Protein AF-X1CPC7-F1 (afdb_monomer_lite)

Sequence (72 aa):
MEKVIPILNDLISSESKTISFTIIEGDKNIVYSTNNWDISGDIDEINSKWNSKEPGIVKVSEKEYIILQNTA

Structure (mmCIF, N/CA/C/O backbone):
data_AF-X1CPC7-F1
#
_entry.id   AF-X1CPC7-F1
#
loop_
_atom_site.group_PDB
_atom_site.id
_atom_site.type_symbol
_atom_site.label_atom_id
_atom_site.label_alt_id
_atom_site.label_comp_id
_atom_site.label_asym_id
_atom_site.label_entity_id
_atom_site.label_seq_id
_atom_site.pdbx_PDB_ins_code
_atom_site.Cartn_x
_atom_site.Cartn_y
_atom_site.Cartn_z
_atom_site.occupancy
_atom_s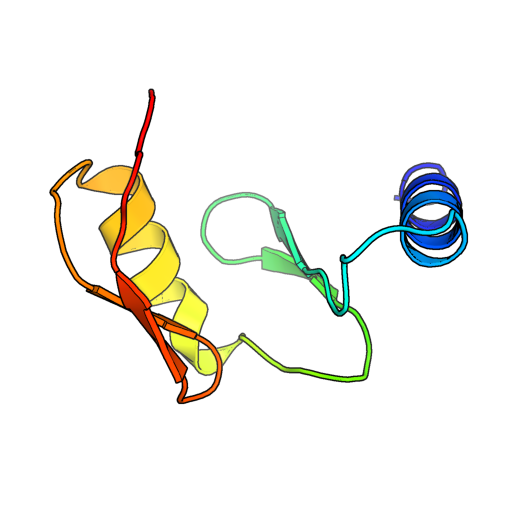ite.B_iso_or_equiv
_atom_site.auth_seq_id
_atom_site.auth_comp_id
_atom_site.auth_asym_id
_atom_site.auth_atom_id
_atom_site.pdbx_PDB_model_num
ATOM 1 N N . MET A 1 1 ? -2.029 -14.949 -10.674 1.00 61.34 1 MET A N 1
ATOM 2 C CA . MET A 1 1 ? -1.041 -13.861 -10.850 1.00 61.34 1 MET A CA 1
ATOM 3 C C . MET A 1 1 ? -0.635 -13.631 -12.302 1.00 61.34 1 MET A C 1
ATOM 5 O O . MET A 1 1 ? -0.661 -12.480 -12.714 1.00 61.34 1 MET A O 1
ATOM 9 N N . GLU A 1 2 ? -0.337 -14.671 -13.093 1.00 65.69 2 GLU A N 1
ATOM 10 C CA . GLU A 1 2 ? 0.148 -14.524 -14.487 1.00 65.69 2 GLU A CA 1
ATOM 11 C C . GLU A 1 2 ? -0.725 -13.645 -15.399 1.00 65.69 2 GLU A C 1
ATOM 13 O O . GLU A 1 2 ? -0.203 -12.985 -16.287 1.00 65.69 2 GLU A O 1
ATOM 18 N N . LYS A 1 3 ? -2.042 -13.580 -15.159 1.00 76.12 3 LYS A N 1
ATOM 19 C CA . LYS A 1 3 ? -2.962 -12.717 -15.923 1.00 76.12 3 LYS A CA 1
ATOM 20 C C . LYS A 1 3 ? -3.088 -11.282 -15.395 1.00 76.12 3 LYS A C 1
ATOM 22 O O . LYS A 1 3 ? -3.578 -10.426 -16.115 1.00 76.12 3 LYS A O 1
ATOM 27 N N . VAL A 1 4 ? -2.683 -11.019 -14.152 1.00 78.25 4 VAL A N 1
ATOM 28 C CA . VAL A 1 4 ? -2.872 -9.720 -13.477 1.00 78.25 4 VAL A CA 1
ATOM 29 C C . VAL A 1 4 ? -1.713 -8.771 -13.776 1.00 78.25 4 VAL A C 1
ATOM 31 O O . VAL A 1 4 ? -1.934 -7.594 -14.034 1.00 78.25 4 VAL A O 1
ATOM 34 N N . ILE A 1 5 ? -0.484 -9.295 -13.810 1.00 77.19 5 ILE A N 1
ATOM 35 C CA . ILE A 1 5 ? 0.721 -8.499 -14.088 1.00 77.19 5 ILE A CA 1
ATOM 36 C C . ILE A 1 5 ? 0.664 -7.821 -15.471 1.00 77.19 5 ILE A C 1
ATOM 38 O O . ILE A 1 5 ? 0.932 -6.623 -15.529 1.00 77.19 5 ILE A O 1
ATOM 42 N N . PRO A 1 6 ? 0.271 -8.502 -16.570 1.00 83.56 6 PRO A N 1
ATOM 43 C CA . PRO A 1 6 ? 0.150 -7.856 -17.878 1.00 83.56 6 PRO A CA 1
ATOM 44 C C . PRO A 1 6 ? -0.843 -6.688 -17.877 1.00 83.56 6 PRO A C 1
ATOM 46 O O . PRO A 1 6 ? -0.513 -5.619 -18.368 1.00 83.56 6 PRO A O 1
ATOM 49 N N . ILE A 1 7 ? -2.006 -6.852 -17.235 1.00 82.31 7 ILE A N 1
ATOM 50 C CA . ILE A 1 7 ? -3.036 -5.803 -17.143 1.00 82.31 7 ILE A CA 1
ATOM 51 C C . ILE A 1 7 ? -2.511 -4.573 -16.393 1.00 82.31 7 ILE A C 1
ATOM 53 O O . ILE A 1 7 ? -2.803 -3.438 -16.760 1.00 82.31 7 ILE A O 1
ATOM 57 N N . LEU A 1 8 ? -1.731 -4.784 -15.332 1.00 77.56 8 LEU A N 1
ATOM 58 C CA . LEU A 1 8 ? -1.170 -3.681 -14.554 1.00 77.56 8 LEU A CA 1
ATOM 59 C C . LEU A 1 8 ? -0.016 -2.988 -15.280 1.00 77.56 8 LEU A C 1
ATOM 61 O O . LEU A 1 8 ? 0.116 -1.769 -15.192 1.00 77.56 8 LEU A O 1
ATOM 65 N N . ASN A 1 9 ? 0.779 -3.739 -16.043 1.00 77.75 9 ASN A N 1
ATOM 66 C CA . ASN A 1 9 ? 1.780 -3.157 -16.931 1.00 77.75 9 ASN A CA 1
ATOM 67 C C . ASN A 1 9 ? 1.119 -2.314 -18.027 1.00 77.75 9 ASN A C 1
ATOM 69 O O . ASN A 1 9 ? 1.591 -1.210 -18.303 1.00 77.75 9 ASN A O 1
ATOM 73 N N . ASP A 1 10 ? 0.011 -2.788 -18.600 1.00 82.75 10 ASP A N 1
ATOM 74 C CA . ASP A 1 10 ? -0.775 -2.024 -19.569 1.00 82.75 10 ASP A CA 1
ATOM 75 C C . ASP A 1 10 ? -1.316 -0.738 -18.930 1.00 82.75 10 ASP A C 1
ATOM 77 O O . ASP A 1 10 ? -1.189 0.327 -19.526 1.00 82.75 10 ASP A O 1
ATOM 81 N N . LEU A 1 11 ? -1.816 -0.806 -17.688 1.00 78.38 11 LEU A N 1
ATOM 82 C CA . LEU A 1 11 ? -2.305 0.357 -16.941 1.00 78.38 11 LEU A CA 1
ATOM 83 C C . LEU A 1 11 ? -1.208 1.402 -16.691 1.00 78.38 11 LEU A C 1
ATOM 85 O O . LEU A 1 11 ? -1.449 2.592 -16.880 1.00 78.38 11 LEU A O 1
ATOM 89 N N . ILE A 1 12 ? -0.004 0.994 -16.273 1.00 75.69 12 ILE A N 1
ATOM 90 C CA . ILE A 1 12 ? 1.134 1.924 -16.148 1.00 75.69 12 ILE A CA 1
ATOM 91 C C . ILE A 1 12 ? 1.469 2.538 -17.509 1.00 75.69 12 ILE A C 1
ATOM 93 O O . ILE A 1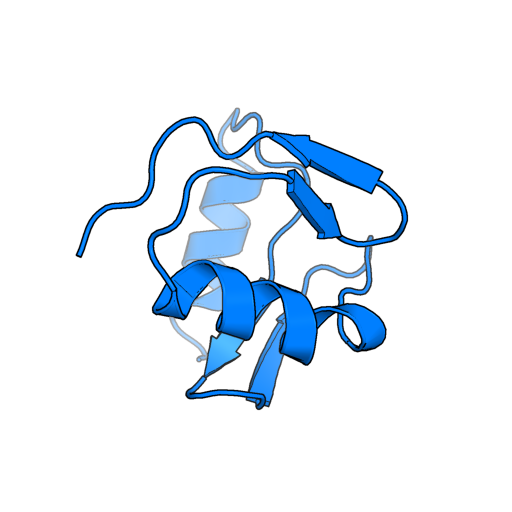 12 ? 1.718 3.737 -17.606 1.00 75.69 12 ILE A O 1
ATOM 97 N N . SER A 1 13 ? 1.474 1.721 -18.560 1.00 75.00 13 SER A N 1
ATOM 98 C CA . SER A 1 13 ? 1.888 2.149 -19.898 1.00 75.00 13 SER A CA 1
ATOM 99 C C . SER A 1 13 ? 0.853 3.053 -20.582 1.00 75.00 13 SER A C 1
ATOM 101 O O . SER A 1 13 ? 1.204 3.826 -21.472 1.00 75.00 13 SER A O 1
ATOM 103 N N . SER A 1 14 ? -0.421 2.980 -20.185 1.00 76.94 14 SER A N 1
ATOM 104 C CA . SER A 1 14 ? -1.534 3.669 -20.840 1.00 76.94 14 SER A CA 1
ATOM 105 C C . SER A 1 14 ? -1.787 5.071 -20.274 1.00 76.94 14 SER A C 1
ATOM 107 O O . SER A 1 14 ? -2.736 5.232 -19.515 1.00 76.94 14 SER A O 1
ATOM 109 N N . GLU A 1 15 ? -0.961 6.076 -20.596 1.00 61.47 15 GLU A N 1
ATOM 110 C CA . GLU A 1 15 ? -1.121 7.501 -20.186 1.00 61.47 15 GLU A CA 1
ATOM 111 C C . GLU A 1 15 ? -1.598 7.730 -18.730 1.00 61.47 15 GLU A C 1
ATOM 113 O O . GLU A 1 15 ? -2.175 8.769 -18.386 1.00 61.47 15 GLU A O 1
ATOM 118 N N . SER A 1 16 ? -1.394 6.756 -17.844 1.00 65.50 16 SER A N 1
ATOM 119 C CA . SER A 1 16 ? -1.985 6.807 -16.527 1.00 65.50 16 SER A CA 1
ATOM 120 C C . SER A 1 16 ? -1.082 7.664 -15.666 1.00 65.50 16 SER A C 1
ATOM 122 O O . SER A 1 16 ? 0.144 7.643 -15.765 1.00 65.50 16 SER A O 1
ATOM 124 N N . LYS A 1 17 ? -1.689 8.440 -14.772 1.00 83.75 17 LYS A N 1
ATOM 125 C CA . LYS A 1 17 ? -0.939 9.160 -13.737 1.00 83.75 17 LYS A CA 1
ATOM 126 C C . LYS A 1 17 ? -0.428 8.207 -12.643 1.00 83.75 17 LYS A C 1
ATOM 128 O O . LYS A 1 17 ? 0.062 8.671 -11.615 1.00 83.75 17 LYS A O 1
ATOM 133 N N . THR A 1 18 ? -0.573 6.894 -12.836 1.00 85.69 18 THR A N 1
ATOM 134 C CA . THR A 1 18 ? -0.144 5.859 -11.901 1.00 85.69 18 THR A CA 1
ATOM 135 C C . THR A 1 18 ? 1.365 5.693 -11.997 1.00 85.69 18 THR A C 1
ATOM 137 O O . THR A 1 18 ? 1.892 5.217 -12.996 1.00 85.69 18 THR A O 1
ATOM 140 N N . ILE A 1 19 ? 2.064 6.082 -10.934 1.00 87.06 19 ILE A N 1
ATOM 141 C CA . ILE A 1 19 ? 3.529 6.021 -10.864 1.00 87.06 19 ILE A CA 1
ATOM 142 C C . ILE A 1 19 ? 4.051 4.714 -10.253 1.00 87.06 19 ILE A C 1
ATOM 144 O O . ILE A 1 19 ? 5.183 4.331 -10.533 1.00 87.06 19 ILE A O 1
ATOM 148 N N . SER A 1 20 ? 3.245 4.041 -9.426 1.00 87.94 20 SER A N 1
ATOM 149 C CA . SER A 1 20 ? 3.619 2.852 -8.650 1.00 87.94 20 SER A CA 1
ATOM 150 C C . SER A 1 20 ? 2.372 2.060 -8.253 1.00 87.94 20 SER A C 1
ATOM 152 O O . SER A 1 20 ? 1.298 2.650 -8.110 1.00 87.94 20 SER A O 1
ATOM 154 N N . PHE A 1 21 ? 2.501 0.747 -8.042 1.00 89.06 21 PHE A N 1
ATOM 155 C CA . PHE A 1 21 ? 1.432 -0.071 -7.460 1.00 89.06 21 PHE A CA 1
ATOM 156 C C . PHE A 1 21 ? 1.972 -1.270 -6.670 1.00 89.06 21 PHE A C 1
ATOM 158 O O . PHE A 1 21 ? 3.069 -1.764 -6.934 1.00 89.06 21 PHE A O 1
ATOM 165 N N . THR A 1 22 ? 1.159 -1.744 -5.724 1.00 91.31 22 THR A N 1
ATOM 166 C CA . THR A 1 22 ? 1.413 -2.925 -4.891 1.00 91.31 22 THR A CA 1
ATOM 167 C C . THR A 1 22 ? 0.110 -3.691 -4.726 1.00 91.31 22 THR A C 1
ATOM 169 O O . THR A 1 22 ? -0.944 -3.089 -4.530 1.00 91.31 22 THR A O 1
ATOM 172 N N . ILE A 1 23 ? 0.176 -5.015 -4.820 1.00 91.06 23 ILE A N 1
ATOM 173 C CA . ILE A 1 23 ? -0.945 -5.917 -4.570 1.00 91.06 23 ILE A CA 1
ATOM 174 C C . ILE A 1 23 ? -0.698 -6.602 -3.230 1.00 91.06 23 ILE A C 1
ATOM 176 O O . ILE A 1 23 ? 0.303 -7.304 -3.066 1.00 91.06 23 ILE A O 1
ATOM 180 N N . ILE A 1 24 ? -1.632 -6.413 -2.303 1.00 91.94 24 ILE A N 1
ATOM 181 C CA . ILE A 1 24 ? -1.651 -7.068 -0.997 1.00 91.94 24 ILE A CA 1
ATOM 182 C C . ILE A 1 24 ? -2.775 -8.107 -1.020 1.00 91.94 24 ILE A C 1
ATOM 184 O O . ILE A 1 24 ? -3.916 -7.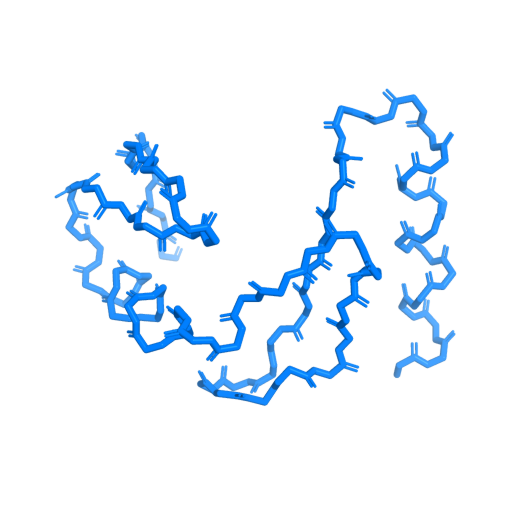795 -1.358 1.00 91.94 24 ILE A O 1
ATOM 188 N N . GLU A 1 25 ? -2.444 -9.353 -0.708 1.00 90.75 25 GLU A N 1
ATOM 189 C CA . GLU A 1 25 ? -3.387 -10.448 -0.520 1.00 90.75 25 GLU A CA 1
ATOM 190 C C . GLU A 1 25 ? -3.629 -10.664 0.980 1.00 90.75 25 GLU A C 1
ATOM 192 O O . GLU A 1 25 ? -2.694 -10.833 1.768 1.00 90.75 25 GLU A O 1
ATOM 197 N N . GLY A 1 26 ? -4.901 -10.650 1.382 1.00 88.31 26 GLY A N 1
ATOM 198 C CA . GLY A 1 26 ? -5.265 -10.652 2.798 1.00 88.31 26 GLY A CA 1
ATOM 199 C C . GLY A 1 26 ? -4.681 -9.438 3.521 1.00 88.31 26 GLY A C 1
ATOM 200 O O . GLY A 1 26 ? -4.630 -8.347 2.960 1.00 88.31 26 GLY A O 1
ATOM 201 N N . ASP A 1 27 ? -4.216 -9.641 4.754 1.00 86.12 27 ASP A N 1
ATOM 202 C CA . ASP A 1 27 ? -3.772 -8.522 5.586 1.00 86.12 27 ASP A CA 1
ATOM 203 C C . ASP A 1 27 ? -2.313 -8.126 5.345 1.00 86.12 27 ASP A C 1
ATOM 205 O O . ASP A 1 27 ? -1.972 -6.968 5.510 1.00 86.12 27 ASP A O 1
ATOM 209 N N . LYS A 1 28 ? -1.402 -9.043 4.997 1.00 89.81 28 LYS A N 1
ATOM 210 C CA . LYS A 1 28 ? 0.040 -8.702 4.973 1.00 89.81 28 LYS A CA 1
ATOM 211 C C . LYS A 1 28 ? 0.837 -9.248 3.798 1.00 89.81 28 LYS A C 1
ATOM 213 O O . LYS A 1 28 ? 2.028 -8.963 3.692 1.00 89.81 28 LYS A O 1
ATOM 218 N N . ASN A 1 29 ? 0.229 -10.044 2.924 1.00 92.56 29 ASN A N 1
ATOM 219 C CA . ASN A 1 29 ? 0.982 -10.737 1.889 1.00 92.56 29 ASN A CA 1
ATOM 220 C C . ASN A 1 29 ? 1.141 -9.851 0.646 1.00 92.56 29 ASN A C 1
ATOM 222 O O . ASN A 1 29 ? 0.237 -9.791 -0.182 1.00 92.56 29 ASN A O 1
ATOM 226 N N . ILE A 1 30 ? 2.278 -9.169 0.484 1.00 92.44 30 ILE A N 1
ATOM 227 C CA . ILE A 1 30 ? 2.588 -8.496 -0.786 1.00 92.44 30 ILE A CA 1
ATOM 228 C C . ILE A 1 30 ? 2.877 -9.564 -1.843 1.00 92.44 30 ILE A C 1
ATOM 230 O O . ILE A 1 30 ? 3.921 -10.213 -1.818 1.00 92.44 30 ILE A O 1
ATOM 234 N N . VAL A 1 31 ? 1.966 -9.721 -2.802 1.00 92.44 31 VAL A N 1
ATOM 235 C CA . VAL A 1 31 ? 2.124 -10.677 -3.913 1.00 92.44 31 VAL A CA 1
ATOM 236 C C . VAL A 1 31 ? 2.793 -10.048 -5.132 1.00 92.44 31 VAL A C 1
ATOM 238 O O . VAL A 1 31 ? 3.304 -10.756 -5.996 1.00 92.44 31 VAL A O 1
ATOM 241 N N . TYR A 1 32 ? 2.794 -8.717 -5.213 1.00 89.69 32 TYR A N 1
ATOM 242 C CA . TYR A 1 32 ? 3.486 -7.962 -6.250 1.00 89.69 32 TYR A CA 1
ATOM 243 C C . TYR A 1 32 ? 3.704 -6.516 -5.798 1.00 89.69 32 TYR A C 1
ATOM 245 O O . TYR A 1 32 ? 2.795 -5.919 -5.230 1.00 89.69 32 TYR A O 1
ATOM 253 N N . SER A 1 33 ? 4.850 -5.926 -6.131 1.00 90.94 33 SER A N 1
ATOM 254 C CA . SER A 1 33 ? 5.099 -4.484 -6.031 1.00 90.94 33 SER A CA 1
ATOM 255 C C . SER A 1 33 ? 5.917 -4.023 -7.231 1.00 90.94 33 SER A C 1
ATOM 257 O O . SER A 1 33 ? 6.775 -4.763 -7.715 1.00 90.94 33 SER A O 1
ATOM 259 N N . THR A 1 34 ? 5.678 -2.805 -7.713 1.00 89.69 34 THR A N 1
ATOM 260 C CA . THR A 1 34 ? 6.585 -2.162 -8.667 1.00 89.69 34 THR A CA 1
ATOM 261 C C . THR A 1 34 ? 7.931 -1.866 -8.008 1.00 89.69 34 THR A C 1
ATOM 263 O O . THR A 1 34 ? 8.013 -1.566 -6.822 1.00 89.69 34 THR A O 1
ATOM 266 N N . ASN A 1 35 ? 9.010 -1.900 -8.788 1.00 90.00 35 ASN A N 1
ATOM 267 C CA . ASN A 1 35 ? 10.379 -1.831 -8.253 1.00 90.00 35 ASN A CA 1
ATOM 268 C C . ASN A 1 35 ? 10.807 -0.435 -7.761 1.00 90.00 35 ASN A C 1
ATOM 270 O O . ASN A 1 35 ? 11.921 -0.269 -7.274 1.00 90.00 35 ASN A O 1
ATOM 274 N N . ASN A 1 36 ? 9.978 0.590 -7.959 1.00 88.12 36 ASN A N 1
ATOM 275 C CA . ASN A 1 36 ? 10.317 1.986 -7.686 1.00 88.12 36 ASN A CA 1
ATOM 276 C C . ASN A 1 36 ? 9.877 2.481 -6.299 1.00 88.12 36 ASN A C 1
ATOM 278 O O . ASN A 1 36 ? 10.017 3.670 -6.018 1.00 88.12 36 ASN A O 1
ATOM 282 N N . TRP A 1 37 ? 9.331 1.601 -5.459 1.00 91.56 37 TRP A N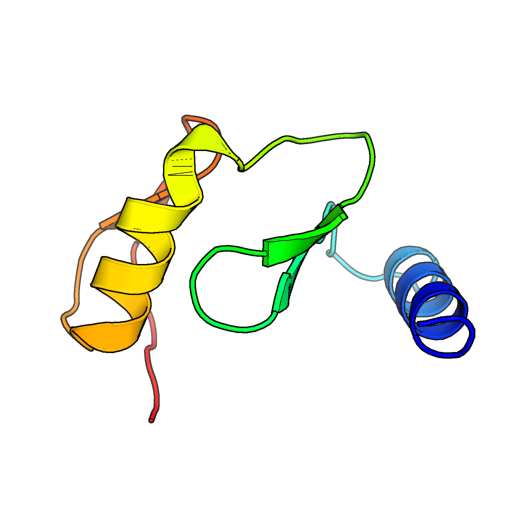 1
ATOM 283 C CA . TRP A 1 37 ? 8.913 1.906 -4.093 1.00 91.56 37 TRP A CA 1
ATOM 284 C C . TRP A 1 37 ? 8.805 0.627 -3.252 1.00 91.56 37 TRP A C 1
ATOM 286 O O . TRP A 1 37 ? 8.783 -0.479 -3.794 1.00 91.56 37 TRP A O 1
ATOM 296 N N . ASP A 1 38 ? 8.741 0.790 -1.933 1.00 91.69 38 ASP A N 1
ATOM 297 C CA . ASP A 1 38 ? 8.531 -0.295 -0.977 1.00 91.69 38 ASP A CA 1
ATOM 298 C C . ASP A 1 38 ? 7.596 0.188 0.139 1.00 91.69 38 ASP A C 1
ATOM 300 O O . ASP A 1 38 ? 7.845 1.225 0.758 1.00 91.69 38 ASP A O 1
ATOM 304 N N . ILE A 1 39 ? 6.511 -0.557 0.364 1.00 94.25 39 ILE A N 1
ATOM 305 C CA . ILE A 1 39 ? 5.513 -0.290 1.414 1.00 94.25 39 ILE A CA 1
ATOM 306 C C . ILE A 1 39 ? 5.536 -1.341 2.521 1.00 94.25 39 ILE A C 1
ATOM 308 O O . ILE A 1 39 ? 4.660 -1.336 3.383 1.00 94.25 39 ILE A O 1
ATOM 312 N N . SER A 1 40 ? 6.486 -2.279 2.490 1.00 93.62 40 SER A N 1
ATOM 313 C CA . SER A 1 40 ? 6.532 -3.419 3.410 1.00 93.62 40 SER A CA 1
ATOM 314 C C . SER A 1 40 ? 6.518 -2.999 4.885 1.00 93.62 40 SER A C 1
ATOM 316 O O . SER A 1 40 ? 5.878 -3.660 5.700 1.00 93.62 40 SER A O 1
ATOM 318 N N . GLY A 1 41 ? 7.148 -1.866 5.213 1.00 94.75 41 GLY A N 1
ATOM 319 C CA . GLY A 1 41 ? 7.142 -1.275 6.554 1.00 94.75 41 GLY A CA 1
ATOM 320 C C . GLY A 1 41 ? 5.842 -0.566 6.954 1.00 94.75 41 GLY A C 1
ATOM 321 O O . GLY A 1 41 ? 5.624 -0.346 8.142 1.00 94.75 41 GLY A O 1
ATOM 322 N N . ASP A 1 42 ? 4.969 -0.246 5.996 1.00 94.44 42 ASP A N 1
ATOM 323 C CA . ASP A 1 42 ? 3.769 0.577 6.206 1.00 94.44 42 ASP A CA 1
ATOM 324 C C . ASP A 1 42 ? 2.466 -0.243 6.185 1.00 94.44 42 ASP A C 1
ATOM 326 O O . ASP A 1 42 ? 1.397 0.277 6.508 1.00 94.44 42 ASP A O 1
ATOM 330 N N . ILE A 1 43 ? 2.529 -1.532 5.821 1.00 94.00 43 ILE A N 1
ATOM 331 C CA . ILE A 1 43 ? 1.362 -2.420 5.646 1.00 94.00 43 ILE A CA 1
ATOM 332 C C . ILE A 1 43 ? 0.413 -2.371 6.850 1.00 94.00 43 ILE A C 1
ATOM 334 O O . ILE A 1 43 ? -0.803 -2.276 6.684 1.00 94.00 43 ILE A O 1
ATOM 338 N N . ASP A 1 44 ? 0.951 -2.439 8.067 1.00 92.81 44 ASP A N 1
ATOM 339 C CA . ASP A 1 44 ? 0.132 -2.482 9.282 1.00 92.81 44 ASP A CA 1
ATOM 340 C C . ASP A 1 44 ? -0.662 -1.182 9.479 1.00 92.81 44 ASP A C 1
ATOM 342 O O . ASP A 1 44 ? -1.835 -1.220 9.859 1.00 92.81 44 ASP A O 1
ATOM 346 N N . GLU A 1 45 ? -0.061 -0.034 9.158 1.00 91.75 45 GLU A N 1
ATOM 347 C CA . GLU A 1 45 ? -0.739 1.261 9.201 1.00 91.75 45 GLU A CA 1
ATOM 348 C C . GLU A 1 45 ? -1.792 1.370 8.092 1.00 91.75 45 GLU A C 1
ATOM 350 O O . GLU A 1 45 ? -2.937 1.739 8.370 1.00 91.75 45 GLU A O 1
ATOM 355 N N . ILE A 1 46 ? -1.435 0.992 6.860 1.00 92.00 46 ILE A N 1
ATOM 356 C CA . ILE A 1 46 ? -2.329 1.027 5.695 1.00 92.00 46 ILE A CA 1
ATOM 357 C C . ILE A 1 46 ? -3.598 0.218 5.975 1.00 92.00 46 ILE A C 1
ATOM 359 O O . ILE A 1 46 ? -4.704 0.736 5.813 1.00 92.00 46 ILE A O 1
ATOM 363 N N . ASN A 1 47 ? -3.462 -1.018 6.459 1.00 90.62 47 ASN A N 1
ATOM 364 C CA . ASN A 1 47 ? -4.616 -1.864 6.762 1.00 90.62 47 ASN A CA 1
ATOM 365 C C . ASN A 1 47 ? -5.419 -1.362 7.955 1.00 90.62 47 ASN A C 1
ATOM 367 O O . ASN A 1 47 ? -6.647 -1.426 7.936 1.00 90.62 47 ASN A O 1
ATOM 371 N N . SER A 1 48 ? -4.752 -0.849 8.990 1.00 89.88 48 SER A N 1
ATOM 372 C CA . SER A 1 48 ? -5.436 -0.247 10.135 1.00 89.88 48 SER A CA 1
ATOM 373 C C . SER A 1 48 ? -6.341 0.906 9.687 1.00 89.88 48 SER A C 1
ATOM 375 O O . SER A 1 48 ? -7.520 0.940 10.041 1.00 89.88 48 SER A O 1
ATOM 377 N N . LYS A 1 49 ? -5.836 1.799 8.823 1.00 90.38 49 LYS A N 1
ATOM 378 C CA . LYS A 1 49 ? -6.605 2.921 8.258 1.00 90.38 49 LYS A CA 1
ATOM 379 C C . LYS A 1 49 ? -7.688 2.481 7.280 1.00 90.38 49 LYS A C 1
ATOM 381 O O . LYS A 1 49 ? -8.786 3.037 7.297 1.00 90.38 49 LYS A O 1
ATOM 386 N N . TRP A 1 50 ? -7.405 1.481 6.449 1.00 88.88 50 TRP A N 1
ATOM 387 C CA . TRP A 1 50 ? -8.395 0.899 5.547 1.00 88.88 50 TRP A CA 1
ATOM 388 C C . TRP A 1 50 ? -9.594 0.349 6.331 1.00 88.88 50 TRP A C 1
ATOM 390 O O . TRP A 1 50 ? -10.741 0.689 6.039 1.00 88.88 50 TRP A O 1
ATOM 400 N N . ASN A 1 51 ? -9.322 -0.416 7.392 1.00 88.81 51 ASN A N 1
ATOM 401 C CA . ASN A 1 51 ? -10.338 -1.068 8.213 1.00 88.81 51 ASN A CA 1
ATOM 402 C C . ASN A 1 51 ? -11.081 -0.113 9.159 1.00 88.81 51 ASN A C 1
ATOM 404 O O . ASN A 1 51 ? -12.268 -0.333 9.412 1.00 88.81 51 ASN A O 1
ATOM 408 N N . SER A 1 52 ? -10.428 0.935 9.680 1.00 88.50 52 SER A N 1
ATOM 409 C CA . SER A 1 52 ? -11.064 1.857 10.633 1.00 88.50 52 SER A CA 1
ATOM 410 C C . SER A 1 52 ? -12.148 2.725 9.995 1.00 88.50 52 SER A C 1
ATOM 412 O O . SER A 1 52 ? -13.075 3.141 10.685 1.00 88.50 52 SER A O 1
ATOM 414 N N . LYS A 1 53 ? -12.053 2.991 8.683 1.00 82.06 53 LYS A N 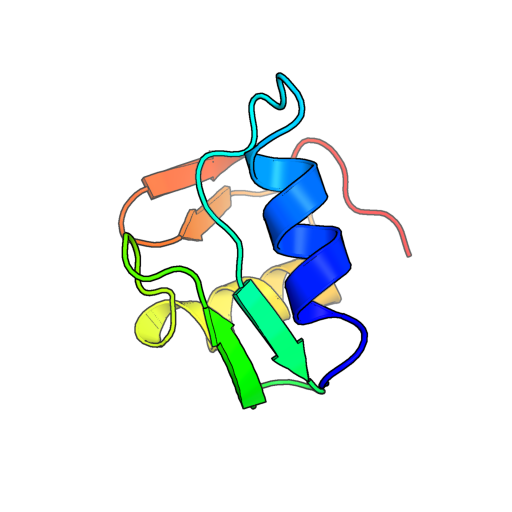1
ATOM 415 C CA . LYS A 1 53 ? -12.950 3.902 7.941 1.00 82.06 53 LYS A CA 1
ATOM 416 C C . LYS A 1 53 ? -12.986 5.324 8.500 1.00 82.06 53 LYS A C 1
ATOM 418 O O . LYS A 1 53 ? -13.882 6.102 8.178 1.00 82.06 53 LYS A O 1
ATOM 423 N N . GLU A 1 54 ? -12.009 5.677 9.324 1.00 81.81 54 GLU A N 1
ATOM 424 C CA . GLU A 1 54 ? -11.921 7.003 9.912 1.00 81.81 54 GLU A CA 1
ATOM 425 C C . GLU A 1 54 ? -11.226 7.972 8.949 1.00 81.81 54 GLU A C 1
ATOM 427 O O . GLU A 1 54 ? -10.255 7.598 8.279 1.00 81.81 54 GLU A O 1
ATOM 432 N N . PRO A 1 55 ? -11.675 9.237 8.887 1.00 83.75 55 PRO A N 1
ATOM 433 C CA . PRO A 1 55 ? -10.907 10.280 8.228 1.00 83.75 55 PRO A CA 1
ATOM 434 C C . PRO A 1 55 ? -9.563 10.460 8.942 1.00 83.75 55 PRO A C 1
ATOM 436 O O . PRO A 1 55 ? -9.464 10.356 10.165 1.00 83.75 55 PRO A O 1
ATOM 439 N N . GLY A 1 56 ? -8.510 10.756 8.186 1.00 90.50 56 GLY A N 1
ATOM 440 C CA . GLY A 1 56 ? -7.194 10.955 8.775 1.00 90.50 56 GLY A CA 1
ATOM 441 C C . GLY A 1 56 ? -6.075 11.018 7.754 1.00 90.50 56 GLY A C 1
ATOM 442 O O . GLY A 1 56 ? -6.298 11.258 6.568 1.00 90.50 56 GLY A O 1
ATOM 443 N N . ILE A 1 57 ? -4.864 10.807 8.253 1.00 94.12 57 ILE A N 1
ATOM 444 C CA . ILE A 1 57 ? -3.643 10.724 7.460 1.00 94.12 57 ILE A CA 1
ATOM 445 C C . ILE A 1 57 ? -3.194 9.262 7.444 1.00 94.12 57 ILE A C 1
ATOM 447 O O . ILE A 1 57 ? -3.325 8.568 8.456 1.00 94.12 57 ILE A O 1
ATOM 451 N N . VAL A 1 58 ? -2.693 8.811 6.298 1.00 93.81 58 VAL A N 1
ATOM 452 C CA . VAL A 1 58 ? -1.958 7.554 6.143 1.00 93.81 58 VAL A CA 1
ATOM 453 C C . VAL A 1 58 ? -0.559 7.871 5.633 1.00 93.81 58 VAL A C 1
ATOM 455 O O . VAL A 1 58 ? -0.397 8.673 4.707 1.00 93.81 58 VAL A O 1
ATOM 458 N N . LYS A 1 59 ? 0.455 7.268 6.245 1.00 92.94 59 LYS A N 1
ATOM 459 C CA . LYS A 1 59 ? 1.836 7.359 5.789 1.00 92.94 59 LYS A CA 1
ATOM 460 C C . LYS A 1 59 ? 2.170 6.161 4.901 1.00 92.94 59 LYS A C 1
ATOM 462 O O . LYS A 1 59 ? 1.894 5.023 5.258 1.00 92.94 59 LYS A O 1
ATOM 467 N N . VAL A 1 60 ? 2.743 6.429 3.729 1.00 92.75 60 VAL A N 1
ATOM 468 C CA . VAL A 1 60 ? 3.182 5.399 2.778 1.00 92.75 60 VAL A CA 1
ATOM 469 C C . VAL A 1 60 ? 4.523 5.804 2.177 1.00 92.75 60 VAL A C 1
ATOM 471 O O . VAL A 1 60 ? 4.630 6.868 1.559 1.00 92.75 60 VAL A O 1
ATOM 474 N N . SER A 1 61 ? 5.547 4.973 2.366 1.00 89.75 61 SER A N 1
ATOM 475 C CA . SER A 1 61 ? 6.940 5.214 1.975 1.00 89.75 61 SER A CA 1
ATOM 476 C C . SER A 1 61 ? 7.403 6.621 2.368 1.00 89.75 61 SER A C 1
ATOM 478 O O . SER A 1 61 ? 7.799 7.426 1.527 1.00 89.75 61 SER A O 1
ATOM 480 N N . GLU A 1 62 ? 7.267 6.940 3.657 1.00 89.12 62 GLU A N 1
ATOM 481 C CA . GLU A 1 62 ? 7.615 8.234 4.269 1.00 89.12 62 GLU A CA 1
ATOM 482 C C . GLU A 1 62 ? 6.757 9.443 3.867 1.00 89.12 62 GLU A C 1
ATOM 484 O O . GLU A 1 62 ? 6.885 10.506 4.476 1.00 89.12 62 GLU A O 1
ATOM 489 N N . LYS A 1 63 ? 5.847 9.295 2.902 1.00 92.00 63 LYS A N 1
ATOM 490 C CA . LYS A 1 63 ? 4.957 10.368 2.453 1.00 92.00 63 LYS A CA 1
ATOM 491 C C . LYS A 1 63 ? 3.625 10.305 3.181 1.00 92.00 63 LYS A C 1
ATOM 493 O O . LYS A 1 63 ? 3.038 9.238 3.321 1.00 92.00 63 LYS A O 1
ATOM 498 N N . GLU A 1 64 ? 3.136 11.461 3.604 1.00 95.12 64 GLU A N 1
ATOM 499 C CA . GLU A 1 64 ? 1.835 11.594 4.255 1.00 95.12 64 GLU A CA 1
ATOM 500 C C . GLU A 1 64 ? 0.740 11.897 3.230 1.00 95.12 64 GLU A C 1
ATOM 502 O O . GLU A 1 64 ? 0.880 12.789 2.390 1.00 95.12 64 GLU A O 1
ATOM 507 N N . TYR A 1 65 ? -0.371 11.169 3.325 1.00 94.50 65 TYR A N 1
ATOM 508 C CA . TYR A 1 65 ? -1.541 11.330 2.471 1.00 94.50 65 TYR A CA 1
ATOM 509 C C . TYR A 1 65 ? -2.781 11.568 3.324 1.00 94.50 65 TYR A C 1
ATOM 511 O O . TYR A 1 65 ? -3.062 10.811 4.252 1.00 94.50 65 TYR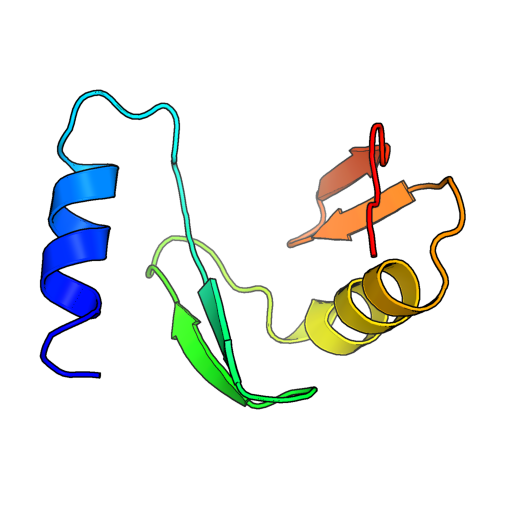 A O 1
ATOM 519 N N . ILE A 1 66 ? -3.553 12.601 2.988 1.00 95.44 66 ILE A N 1
ATOM 520 C CA . ILE A 1 66 ? -4.852 12.861 3.616 1.00 95.44 66 ILE A CA 1
ATOM 521 C C . ILE A 1 66 ? -5.906 11.978 2.942 1.00 95.44 66 ILE A C 1
ATOM 523 O O . ILE A 1 66 ? -6.064 12.008 1.720 1.00 95.44 66 ILE A O 1
ATOM 527 N N . ILE A 1 67 ? -6.655 11.218 3.739 1.00 92.69 67 ILE A N 1
ATOM 528 C CA . ILE A 1 67 ? -7.746 10.364 3.267 1.00 92.69 67 ILE A CA 1
ATOM 529 C C . ILE A 1 67 ? -8.952 11.249 2.937 1.00 92.69 67 ILE A C 1
ATOM 531 O O . ILE A 1 67 ? -9.613 11.775 3.831 1.00 92.69 67 ILE A O 1
ATOM 535 N N . LEU A 1 68 ? -9.241 11.404 1.643 1.00 91.88 68 LEU A N 1
ATOM 536 C CA . LEU A 1 68 ? -10.390 12.180 1.156 1.00 91.88 68 LEU A CA 1
ATOM 537 C C . LEU A 1 68 ? -11.670 11.340 1.037 1.00 91.88 68 LEU A C 1
ATOM 539 O O . LEU A 1 68 ? -12.770 11.874 1.151 1.00 91.88 68 LEU A O 1
ATOM 543 N N . GLN A 1 69 ? -11.528 10.034 0.799 1.00 89.31 69 GLN A N 1
ATOM 544 C CA . GLN A 1 69 ? -12.635 9.095 0.648 1.00 89.31 69 GLN A CA 1
ATOM 545 C C . GLN A 1 69 ? -12.203 7.697 1.108 1.00 89.31 69 GLN A C 1
ATOM 547 O O . GLN A 1 69 ? -11.138 7.222 0.724 1.00 89.31 69 GLN A O 1
ATOM 552 N N . ASN A 1 70 ? -13.048 7.039 1.904 1.00 87.25 70 ASN A N 1
ATOM 553 C CA . ASN A 1 70 ? -12.914 5.635 2.291 1.00 87.25 70 ASN A CA 1
ATOM 554 C C . ASN A 1 70 ? -14.318 5.006 2.264 1.00 87.25 70 ASN A C 1
ATOM 556 O O . ASN A 1 70 ? -15.217 5.465 2.970 1.00 87.25 70 ASN A O 1
ATOM 560 N N . THR A 1 71 ? -14.531 4.023 1.389 1.00 84.19 71 THR A N 1
ATOM 561 C CA . THR A 1 71 ? -15.832 3.375 1.165 1.00 84.19 71 THR A CA 1
ATOM 562 C C . THR A 1 71 ? -15.737 1.883 1.449 1.00 84.19 71 THR A C 1
ATOM 564 O O . THR A 1 71 ? -14.747 1.254 1.087 1.00 84.19 71 THR A O 1
ATOM 567 N N . ALA A 1 72 ? -16.779 1.349 2.089 1.00 61.38 72 ALA A N 1
ATOM 568 C CA . ALA A 1 72 ? -16.934 -0.070 2.403 1.00 61.38 72 ALA A CA 1
ATOM 569 C C . ALA A 1 72 ? -17.320 -0.905 1.178 1.00 61.38 72 ALA A C 1
ATOM 571 O O . ALA A 1 72 ? -18.070 -0.367 0.330 1.00 61.38 72 ALA A O 1
#

pLDDT: mean 86.48, std 8.36, range [61.34, 95.44]

Foldseek 3Di:
DVVVVVVVVCCVVPPHPDPWDWDDDPQQDTPDTDPPFDQNVQSNQVVVCLVVQDFDWGAGRNDIDGPPDHDD

Secondary structure (DSSP, 8-state):
-TTHHHHHHHHHHSS------EEEETTTEEEEE-TT---TTTHHHHHHHHHH---SEEEETTEEEE------

Radius of gyration: 13.28 Å; chains: 1; bounding box: 27×27×32 Å

Organism: NCBI:txid412755